Protein AF-A0A8T4BXZ7-F1 (afdb_monomer)

Foldseek 3Di:
DVVVLVVVLVVLVVVLVVVLLVLLLVQLLVLCVPPPVQFQPDWDQDPVHNSDIDRGGDDPDCVVVVVPDPVVVVVSSVVSNVRSNVRSVVSVVVSVVVSVVVSVVVVVD

Nearest PDB structures (foldseek):
  7rcp-assembly1_A  TM=2.208E-01  e=2.506E+00  Pyrococcus horikoshii OT3

Sequence (109 aa):
MKLNIIIIIILLCILMIPGLLFTEILAHELYHAIYYKEYAKEICVDINHPLRSHTVLRFENGSLLLDYDGEAEKLEIEQAERIGKLASIVYLIVFSVVLFWFIYLMKKK

Secondary structure (DSSP, 8-state):
-HHHHHHHHHHHHHHHHHHHHHHHHHHHHHHHHHH-TTTEEEEEE-TTSTT-EEEEE--SSTTTTSS--HHHHHHHHHHHHHHHHHHHHHHHHHHHHHHHHHHHHHHH-

pLDDT: mean 71.85, std 15.5, range [42.66, 93.31]

Solvent-accessible surface area (backbone atoms only — not comparable to full-atom values): 6096 Å² total; per-residue (Å²): 112,72,66,61,54,52,52,52,53,52,52,53,58,60,59,44,53,62,52,37,56,48,36,20,53,52,40,23,52,48,44,43,54,70,78,39,58,85,28,47,79,43,83,41,65,36,83,92,42,74,90,43,67,48,66,46,68,58,65,95,49,78,72,57,64,78,71,62,49,69,66,59,53,52,53,49,54,54,50,24,49,52,45,4,53,50,43,24,50,52,49,51,52,55,49,52,53,52,51,52,53,51,54,53,56,60,72,76,106

Mean predicted aligned error: 9.86 Å

Radius of gyration: 19.6 Å; Cα contacts (8 Å, |Δi|>4): 81; chains: 1; bounding box: 46×20×57 Å

Structure (mmCIF, N/CA/C/O backbone):
data_AF-A0A8T4BXZ7-F1
#
_entry.id   AF-A0A8T4BXZ7-F1
#
loop_
_atom_site.group_PDB
_atom_site.id
_atom_site.type_symbol
_atom_site.label_atom_id
_atom_site.label_alt_id
_atom_site.label_comp_id
_atom_site.label_asym_id
_atom_site.label_entity_id
_atom_site.label_seq_id
_atom_site.pdbx_PDB_ins_code
_atom_site.Cartn_x
_atom_site.Cartn_y
_atom_site.Cartn_z
_atom_site.occupancy
_atom_site.B_iso_or_equiv
_atom_site.auth_seq_id
_atom_site.auth_comp_id
_atom_site.auth_asym_id
_atom_site.auth_atom_id
_atom_site.pdbx_PDB_model_num
ATOM 1 N N . MET A 1 1 ? -17.324 -6.350 30.309 1.00 64.12 1 MET A N 1
ATOM 2 C CA . MET A 1 1 ? -17.697 -5.982 28.921 1.00 64.12 1 MET A CA 1
ATOM 3 C C . MET A 1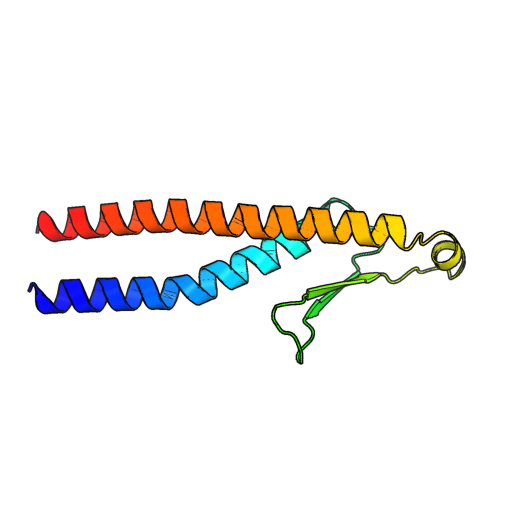 1 ? -16.852 -4.839 28.350 1.00 64.12 1 MET A C 1
ATOM 5 O O . MET A 1 1 ? -16.254 -5.033 27.303 1.00 64.12 1 MET A O 1
ATOM 9 N N . LYS A 1 2 ? -16.719 -3.691 29.039 1.00 74.25 2 LYS A N 1
ATOM 10 C CA . LYS A 1 2 ? -15.935 -2.533 28.546 1.00 74.25 2 LYS A CA 1
ATOM 11 C C . LYS A 1 2 ? -14.454 -2.838 28.248 1.00 74.25 2 LYS A C 1
ATOM 13 O O . LYS A 1 2 ? -13.953 -2.391 27.226 1.00 74.25 2 LYS A O 1
ATOM 18 N N . LEU A 1 3 ? -13.785 -3.637 29.086 1.00 79.12 3 LEU A N 1
ATOM 19 C CA . L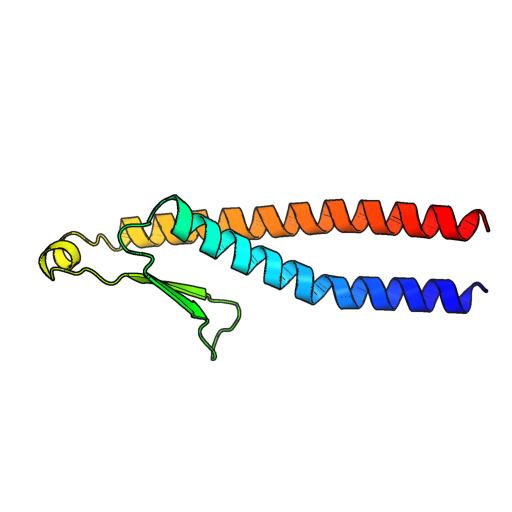EU A 1 3 ? -12.373 -4.003 28.890 1.00 79.12 3 LEU A CA 1
ATOM 20 C C . LEU A 1 3 ? -12.145 -4.830 27.610 1.00 79.12 3 LEU A C 1
ATOM 22 O O . LEU A 1 3 ? -11.241 -4.524 26.842 1.00 79.12 3 LEU A O 1
ATOM 26 N N . ASN A 1 4 ? -13.010 -5.810 27.330 1.00 79.25 4 ASN A N 1
ATOM 27 C CA . ASN A 1 4 ? -12.907 -6.650 26.127 1.00 79.25 4 ASN A CA 1
ATOM 28 C C . ASN A 1 4 ? -13.074 -5.828 24.841 1.00 79.25 4 ASN A C 1
ATOM 30 O O . ASN A 1 4 ? -12.364 -6.056 23.870 1.00 79.25 4 ASN A O 1
ATOM 34 N N . ILE A 1 5 ? -13.974 -4.838 24.852 1.00 81.50 5 ILE A N 1
ATOM 35 C CA . ILE A 1 5 ? -14.182 -3.917 23.723 1.00 81.50 5 ILE A CA 1
ATOM 36 C C . ILE A 1 5 ? -12.915 -3.099 23.448 1.00 81.50 5 ILE A C 1
ATOM 38 O O . ILE A 1 5 ? -12.507 -2.976 22.297 1.00 81.50 5 ILE A O 1
ATOM 42 N N . ILE A 1 6 ? -12.274 -2.579 24.497 1.00 84.19 6 ILE A N 1
ATOM 43 C CA . ILE A 1 6 ? -11.030 -1.805 24.376 1.00 84.19 6 ILE A CA 1
ATOM 44 C C . ILE A 1 6 ? -9.907 -2.678 23.800 1.00 84.19 6 ILE A C 1
ATOM 46 O O . ILE A 1 6 ? -9.225 -2.253 22.872 1.00 84.19 6 ILE A O 1
ATOM 50 N N . ILE A 1 7 ? -9.756 -3.911 24.295 1.00 86.06 7 ILE A N 1
ATOM 51 C CA . ILE A 1 7 ? -8.737 -4.857 23.812 1.00 86.06 7 ILE A CA 1
ATOM 52 C C . ILE A 1 7 ? -8.941 -5.182 22.324 1.00 86.06 7 ILE A C 1
ATOM 54 O O . ILE A 1 7 ? -7.976 -5.167 21.565 1.00 86.06 7 ILE A O 1
ATOM 58 N N . ILE A 1 8 ? -10.185 -5.415 21.889 1.00 84.19 8 ILE A N 1
ATOM 59 C CA . ILE A 1 8 ? -10.500 -5.689 20.477 1.00 84.19 8 ILE A CA 1
ATOM 60 C C . ILE A 1 8 ? -10.153 -4.487 19.588 1.00 84.19 8 ILE A C 1
ATOM 62 O O . ILE A 1 8 ? -9.557 -4.671 18.531 1.00 84.19 8 ILE A O 1
ATOM 66 N N . ILE A 1 9 ? -10.476 -3.262 20.015 1.00 83.81 9 ILE A N 1
ATOM 67 C CA . ILE A 1 9 ? -10.145 -2.046 19.254 1.00 83.81 9 ILE A CA 1
ATOM 68 C C . ILE A 1 9 ? -8.627 -1.896 19.107 1.00 83.81 9 ILE A C 1
ATOM 70 O O . ILE A 1 9 ? -8.147 -1.633 18.009 1.00 83.81 9 ILE A O 1
ATOM 74 N N . ILE A 1 10 ? -7.865 -2.109 20.184 1.00 87.56 10 ILE A N 1
ATOM 75 C CA . ILE A 1 10 ? -6.397 -2.032 20.147 1.00 87.56 10 ILE A CA 1
ATOM 76 C C . ILE A 1 10 ? -5.822 -3.077 19.184 1.00 87.56 10 ILE A C 1
ATOM 78 O O . ILE A 1 10 ? -4.977 -2.740 18.358 1.00 87.56 10 ILE A O 1
ATOM 82 N N . LEU A 1 11 ? -6.306 -4.322 19.244 1.00 86.69 11 LEU A N 1
ATOM 83 C CA . LEU A 1 11 ? -5.902 -5.390 18.324 1.00 86.69 11 LEU A CA 1
ATOM 84 C C . LEU A 1 11 ? -6.176 -5.020 16.863 1.00 86.69 11 LEU A C 1
ATOM 86 O O . LEU A 1 11 ? -5.294 -5.172 16.023 1.00 86.69 11 LEU A O 1
ATOM 90 N N . LEU A 1 12 ? -7.360 -4.482 16.563 1.00 84.25 12 LEU A N 1
ATOM 91 C CA . LEU A 1 12 ? -7.707 -4.024 15.217 1.00 84.25 12 LEU A CA 1
ATOM 92 C C . LEU A 1 12 ? -6.785 -2.888 14.746 1.00 84.25 12 LEU A C 1
ATOM 94 O O . LEU A 1 12 ? -6.308 -2.928 13.615 1.00 84.25 12 LEU A O 1
ATOM 98 N N . CYS A 1 13 ? -6.468 -1.920 15.609 1.00 82.94 13 CYS A N 1
ATOM 99 C CA . CYS A 1 13 ? -5.529 -0.844 15.281 1.00 82.94 13 CYS A CA 1
ATOM 100 C C . CYS A 1 13 ? -4.106 -1.359 15.011 1.00 82.94 13 CYS A C 1
ATOM 102 O O . CYS A 1 13 ? -3.446 -0.866 14.101 1.00 82.94 13 CYS A O 1
ATOM 104 N N . ILE A 1 14 ? -3.628 -2.357 15.762 1.00 84.50 14 ILE A N 1
ATOM 105 C CA . ILE A 1 14 ? -2.314 -2.977 15.519 1.00 84.50 14 ILE A CA 1
ATOM 106 C C . ILE A 1 14 ? -2.311 -3.707 14.170 1.00 84.50 14 ILE A C 1
ATOM 108 O O . ILE A 1 14 ? -1.374 -3.556 13.388 1.00 84.50 14 ILE A O 1
ATOM 112 N N . LEU A 1 15 ? -3.380 -4.449 13.866 1.00 82.12 15 LEU A N 1
ATOM 113 C CA . LEU A 1 15 ? -3.539 -5.174 12.601 1.00 82.12 15 LEU A CA 1
ATOM 114 C C . LEU A 1 15 ? -3.704 -4.246 11.384 1.00 82.12 15 LEU A C 1
ATOM 116 O O . LEU A 1 15 ? -3.486 -4.675 10.254 1.00 82.12 15 LEU A O 1
ATOM 120 N N . MET A 1 16 ? -4.038 -2.971 11.594 1.00 83.88 16 MET A N 1
ATOM 121 C CA . MET A 1 16 ? -4.150 -1.977 10.525 1.00 83.88 16 MET A CA 1
ATOM 122 C C . MET A 1 16 ? -2.796 -1.640 9.886 1.00 83.88 16 MET A C 1
ATOM 124 O O . MET A 1 16 ? -2.739 -1.431 8.677 1.00 83.88 16 MET A O 1
ATOM 128 N N . ILE A 1 17 ? -1.718 -1.603 10.677 1.00 79.75 17 ILE A N 1
ATOM 129 C CA . ILE A 1 17 ? -0.370 -1.212 10.228 1.00 79.75 17 ILE A CA 1
ATOM 130 C C . ILE A 1 17 ? 0.136 -2.091 9.070 1.00 79.75 17 ILE A C 1
ATOM 132 O O . ILE A 1 17 ? 0.482 -1.531 8.028 1.00 79.75 17 ILE A O 1
ATOM 136 N N . PRO A 1 18 ? 0.152 -3.438 9.175 1.00 81.44 18 PRO A N 1
ATOM 137 C CA . PRO A 1 18 ? 0.591 -4.277 8.063 1.00 81.44 18 PRO A CA 1
ATOM 138 C C . PRO A 1 18 ? -0.321 -4.150 6.837 1.00 81.44 18 PRO A C 1
ATOM 140 O O . PRO A 1 18 ? 0.178 -4.192 5.719 1.00 81.44 18 PRO A O 1
ATOM 143 N N . GLY A 1 19 ? -1.630 -3.937 7.021 1.00 79.50 19 GLY A N 1
ATOM 144 C CA . GLY A 1 19 ? -2.553 -3.710 5.904 1.00 79.50 19 GLY A CA 1
ATOM 145 C C . GLY A 1 19 ? -2.274 -2.408 5.148 1.00 79.50 19 GLY A C 1
ATOM 146 O O . GLY A 1 19 ? -2.366 -2.382 3.923 1.00 79.50 19 GLY A O 1
ATOM 147 N N . LEU A 1 20 ? -1.868 -1.353 5.859 1.00 82.00 20 LEU A N 1
ATOM 148 C CA . LEU A 1 20 ? -1.502 -0.070 5.260 1.00 82.00 20 LEU A CA 1
ATOM 149 C C . LEU A 1 20 ? -0.238 -0.207 4.400 1.00 82.00 20 LEU A C 1
ATOM 151 O O . LEU A 1 20 ? -0.255 0.162 3.231 1.00 82.00 20 LEU A O 1
ATOM 155 N N . LEU A 1 21 ? 0.814 -0.827 4.944 1.00 80.25 21 LEU A N 1
ATOM 156 C CA . LEU A 1 21 ? 2.060 -1.077 4.209 1.00 80.25 21 LEU A CA 1
ATOM 157 C C . LEU A 1 21 ? 1.846 -2.003 3.005 1.00 80.25 21 LEU A C 1
ATOM 159 O O . LEU A 1 21 ? 2.358 -1.750 1.919 1.00 80.25 21 LEU A O 1
ATOM 163 N N . PHE A 1 22 ? 1.060 -3.065 3.185 1.00 82.94 22 PHE A N 1
ATOM 164 C CA . PHE A 1 22 ? 0.758 -4.003 2.111 1.00 82.94 22 PHE A CA 1
ATOM 165 C C . PHE A 1 22 ? -0.027 -3.341 0.976 1.00 82.94 22 PHE A C 1
ATOM 167 O O . PHE A 1 22 ? 0.266 -3.588 -0.189 1.00 82.94 22 PHE A O 1
ATOM 174 N N . THR A 1 23 ? -1.000 -2.483 1.299 1.00 83.81 23 THR A N 1
ATOM 175 C CA . THR A 1 23 ? -1.800 -1.783 0.284 1.00 83.81 23 THR A CA 1
ATOM 176 C C . THR A 1 23 ? -0.953 -0.788 -0.509 1.00 83.81 23 THR A C 1
ATOM 178 O O . THR A 1 23 ? -1.134 -0.686 -1.720 1.00 83.81 23 THR A O 1
ATOM 181 N N . GLU A 1 24 ? -0.006 -0.107 0.145 1.00 82.19 24 GLU A N 1
ATOM 182 C CA . GLU A 1 24 ? 0.945 0.791 -0.521 1.00 82.19 24 GLU A CA 1
ATOM 183 C C . GLU A 1 24 ? 1.759 0.053 -1.583 1.00 82.19 24 GLU A C 1
ATOM 185 O O . GLU A 1 24 ? 1.731 0.426 -2.755 1.00 82.19 24 GLU A O 1
ATOM 190 N N . ILE A 1 25 ? 2.431 -1.025 -1.166 1.00 80.44 25 ILE A N 1
ATOM 191 C CA . ILE A 1 25 ? 3.297 -1.838 -2.025 1.00 80.44 25 ILE A CA 1
ATOM 192 C C . ILE A 1 25 ? 2.472 -2.477 -3.142 1.00 80.44 25 ILE A C 1
ATOM 194 O O . ILE A 1 25 ? 2.838 -2.399 -4.310 1.00 80.44 25 ILE A O 1
ATOM 198 N N . LEU A 1 26 ? 1.321 -3.068 -2.812 1.00 81.12 26 LEU A N 1
ATOM 199 C CA . LEU A 1 26 ? 0.474 -3.728 -3.802 1.00 81.12 26 LEU A CA 1
ATOM 200 C C . LEU A 1 26 ? -0.007 -2.752 -4.881 1.00 81.12 26 LEU A C 1
ATOM 202 O O . LEU A 1 26 ? 0.008 -3.096 -6.058 1.00 81.12 26 LEU A O 1
ATOM 206 N N . ALA A 1 27 ? -0.446 -1.552 -4.499 1.00 81.69 27 ALA A N 1
ATOM 207 C CA . ALA A 1 27 ? -0.929 -0.561 -5.455 1.00 81.69 27 ALA A CA 1
ATOM 208 C C . ALA A 1 27 ? 0.207 0.050 -6.288 1.00 81.69 27 ALA A C 1
ATOM 210 O O . ALA A 1 27 ? 0.008 0.296 -7.478 1.00 81.69 27 ALA A O 1
ATOM 211 N N . HIS A 1 28 ? 1.385 0.245 -5.688 1.00 82.56 28 HIS A N 1
ATOM 212 C CA . HIS A 1 28 ? 2.595 0.658 -6.398 1.00 82.56 28 HIS A CA 1
ATOM 213 C C . HIS A 1 28 ? 2.956 -0.350 -7.498 1.00 82.56 28 HIS A C 1
ATOM 215 O O . HIS A 1 28 ? 3.088 0.015 -8.660 1.00 82.56 28 HIS A O 1
ATOM 221 N N . GLU A 1 29 ? 3.026 -1.638 -7.164 1.00 72.56 29 GLU A N 1
ATOM 222 C CA . GLU A 1 29 ? 3.381 -2.676 -8.138 1.00 72.56 29 GLU A CA 1
ATOM 223 C C . GLU A 1 29 ? 2.267 -2.940 -9.161 1.00 72.56 29 GLU A C 1
ATOM 225 O O . GLU A 1 29 ? 2.534 -3.227 -10.328 1.00 72.56 29 GLU A O 1
ATOM 230 N N . LEU A 1 30 ? 0.997 -2.808 -8.762 1.00 80.31 30 LEU A N 1
ATOM 231 C CA . LEU A 1 30 ? -0.126 -2.925 -9.691 1.00 80.31 30 LEU A CA 1
ATOM 232 C C . LEU A 1 30 ? -0.099 -1.819 -10.753 1.00 80.31 30 LEU A C 1
ATOM 234 O O . LEU A 1 30 ? -0.469 -2.070 -11.899 1.00 80.31 30 LEU A O 1
ATOM 238 N N . TYR A 1 31 ? 0.338 -0.610 -10.391 1.00 80.75 31 TYR A N 1
ATOM 239 C CA . TYR A 1 31 ? 0.522 0.471 -11.352 1.00 80.75 31 TYR A CA 1
ATOM 240 C C . TYR A 1 31 ? 1.521 0.075 -12.446 1.00 80.75 31 TYR A C 1
ATOM 242 O O . TYR A 1 31 ? 1.175 0.117 -13.630 1.00 80.75 31 TYR A O 1
ATOM 250 N N . HIS A 1 32 ? 2.698 -0.416 -12.052 1.00 73.31 32 HIS A N 1
ATOM 251 C CA . HIS A 1 32 ? 3.723 -0.902 -12.981 1.00 73.31 32 HIS A CA 1
ATOM 252 C C . HIS A 1 32 ? 3.195 -2.023 -13.878 1.00 73.31 32 HIS A C 1
ATOM 254 O O . HIS A 1 32 ? 3.334 -1.976 -15.100 1.00 73.31 32 HIS A O 1
ATOM 260 N N . ALA A 1 33 ? 2.475 -2.989 -13.303 1.00 71.62 33 ALA A N 1
ATOM 261 C CA . ALA A 1 33 ? 1.893 -4.097 -14.059 1.00 71.62 33 ALA A CA 1
ATOM 262 C C . ALA A 1 33 ? 0.828 -3.665 -15.091 1.00 71.62 33 ALA A C 1
ATOM 264 O O . ALA A 1 33 ? 0.633 -4.345 -16.102 1.00 71.62 33 ALA A O 1
ATOM 265 N N . ILE A 1 34 ? 0.100 -2.568 -14.856 1.00 75.50 34 ILE A N 1
ATOM 266 C CA . ILE A 1 34 ? -0.943 -2.085 -15.776 1.00 75.50 34 ILE A CA 1
ATOM 267 C C . ILE A 1 34 ? -0.336 -1.270 -16.917 1.00 75.50 34 ILE A C 1
ATOM 269 O O . ILE A 1 34 ? -0.700 -1.498 -18.075 1.00 75.50 34 ILE A O 1
ATOM 273 N N . TYR A 1 35 ? 0.553 -0.333 -16.590 1.00 70.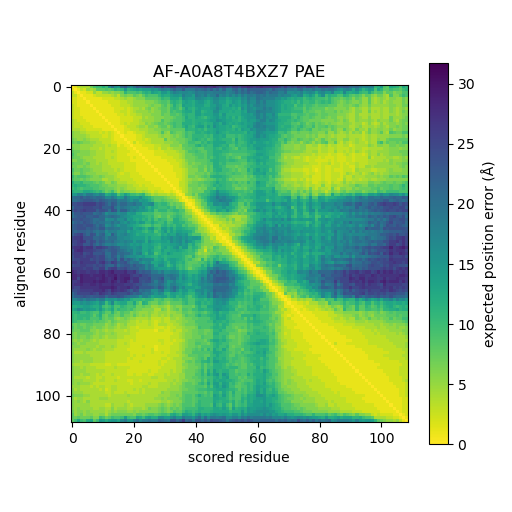75 35 TYR A N 1
ATOM 274 C CA . TYR A 1 35 ? 1.030 0.683 -17.529 1.00 70.75 35 TYR A CA 1
ATOM 275 C C . TYR A 1 35 ? 2.353 0.313 -18.213 1.00 70.75 35 TYR A C 1
ATOM 277 O O . TYR A 1 35 ? 2.599 0.787 -19.318 1.00 70.75 35 TYR A O 1
ATOM 285 N N . TYR A 1 36 ? 3.142 -0.599 -17.633 1.00 66.25 36 TYR A N 1
ATOM 286 C CA . TYR A 1 36 ? 4.503 -0.922 -18.084 1.00 66.25 36 TYR A CA 1
ATOM 287 C C . TYR A 1 36 ? 4.726 -2.435 -18.264 1.00 66.25 36 TYR A C 1
ATOM 289 O O . TYR A 1 36 ? 5.766 -3.002 -17.922 1.00 66.25 36 TYR A O 1
ATOM 297 N N . LYS A 1 37 ? 3.731 -3.106 -18.866 1.00 58.59 37 LYS A N 1
ATOM 298 C CA . LYS A 1 37 ? 3.709 -4.561 -19.133 1.00 58.59 37 LYS A CA 1
ATOM 299 C C . LYS A 1 37 ? 4.924 -5.099 -19.886 1.00 58.59 37 LYS A C 1
ATOM 301 O O . LYS A 1 37 ? 5.256 -6.269 -19.726 1.00 58.59 37 LYS A O 1
ATOM 306 N N . GLU A 1 38 ? 5.537 -4.282 -20.740 1.00 51.84 38 GLU A N 1
ATOM 307 C CA . GLU A 1 38 ? 6.656 -4.708 -21.592 1.00 51.84 38 GLU A CA 1
ATOM 308 C C . GLU A 1 38 ? 7.945 -4.954 -20.799 1.00 51.84 38 GLU A C 1
ATOM 310 O O . GLU A 1 38 ? 8.810 -5.705 -21.248 1.00 51.84 38 GLU A O 1
ATOM 315 N N . TYR A 1 39 ? 8.041 -4.393 -19.593 1.00 50.53 39 TYR A N 1
ATOM 316 C CA . TYR A 1 39 ? 9.239 -4.461 -18.765 1.00 50.53 39 TYR A CA 1
ATOM 317 C C . TYR A 1 39 ? 8.976 -5.088 -17.395 1.00 50.53 39 TYR A C 1
ATOM 319 O O . TYR A 1 39 ? 9.867 -5.731 -16.843 1.00 50.53 39 TYR A O 1
ATOM 327 N N . ALA A 1 40 ? 7.748 -4.992 -16.880 1.00 52.75 40 ALA A N 1
ATOM 328 C CA . ALA A 1 40 ? 7.342 -5.548 -15.597 1.00 52.75 40 ALA A CA 1
ATOM 329 C C . ALA A 1 40 ? 7.237 -7.088 -15.603 1.00 52.75 40 ALA A C 1
ATOM 331 O O . ALA A 1 40 ? 6.141 -7.648 -15.595 1.00 52.75 40 ALA A O 1
ATOM 332 N N . LYS A 1 41 ? 8.375 -7.797 -15.633 1.00 51.94 41 LYS A N 1
ATOM 333 C CA . LYS A 1 41 ? 8.409 -9.272 -15.557 1.00 51.94 41 LYS A CA 1
ATOM 334 C C . LYS A 1 41 ? 8.387 -9.797 -14.122 1.00 51.94 41 LYS A C 1
ATOM 336 O O . LYS A 1 41 ? 7.768 -10.828 -13.872 1.00 51.94 41 LYS A O 1
ATOM 341 N N . GLU A 1 42 ? 9.060 -9.116 -13.196 1.00 56.94 42 GLU A N 1
ATOM 342 C CA . GLU A 1 42 ? 9.219 -9.565 -11.809 1.00 56.94 42 GLU A CA 1
ATOM 343 C C . GLU A 1 42 ? 9.121 -8.377 -10.839 1.00 56.94 42 GLU A C 1
ATOM 345 O O . GLU A 1 42 ? 9.715 -7.321 -11.065 1.00 56.94 42 GLU A O 1
ATOM 350 N N . ILE A 1 43 ? 8.368 -8.566 -9.751 1.00 55.41 43 ILE A N 1
ATOM 351 C CA . ILE A 1 43 ? 8.318 -7.650 -8.606 1.00 55.41 43 ILE A CA 1
ATOM 352 C C . ILE A 1 43 ? 9.456 -8.044 -7.665 1.00 55.41 43 ILE A C 1
ATOM 354 O O . ILE A 1 43 ? 9.454 -9.157 -7.130 1.00 55.41 43 ILE A O 1
ATOM 358 N N . CYS A 1 44 ? 10.405 -7.144 -7.427 1.00 53.09 44 CYS A N 1
ATOM 359 C CA . CYS A 1 44 ? 11.495 -7.366 -6.486 1.00 53.09 44 CYS A CA 1
ATOM 360 C C . CYS A 1 44 ? 11.310 -6.493 -5.247 1.00 53.09 44 CYS A C 1
ATOM 362 O O . CYS A 1 44 ? 11.299 -5.268 -5.312 1.00 53.09 44 CYS A O 1
ATOM 364 N N . VAL A 1 45 ? 11.196 -7.133 -4.086 1.00 49.44 45 VAL A N 1
ATOM 365 C CA . VAL A 1 45 ? 11.230 -6.446 -2.791 1.00 49.44 45 VAL A CA 1
ATOM 366 C C . VAL A 1 45 ? 12.677 -6.448 -2.309 1.00 49.44 45 VAL A C 1
ATOM 368 O O . VAL A 1 45 ? 13.253 -7.522 -2.119 1.00 49.44 45 VAL A O 1
ATOM 371 N N . ASP A 1 46 ? 13.281 -5.271 -2.120 1.00 51.59 46 ASP A N 1
ATOM 372 C CA . ASP A 1 46 ? 14.612 -5.192 -1.514 1.00 51.59 46 ASP A CA 1
ATOM 373 C C . ASP A 1 46 ? 14.517 -5.632 -0.046 1.00 51.59 46 ASP A C 1
ATOM 375 O O . ASP A 1 46 ? 13.886 -4.980 0.781 1.00 51.59 46 ASP A O 1
ATOM 379 N N . ILE A 1 47 ? 15.159 -6.747 0.298 1.00 44.16 47 ILE A N 1
ATOM 380 C CA . ILE A 1 47 ? 15.142 -7.303 1.658 1.00 44.16 47 ILE A CA 1
ATOM 381 C C . ILE A 1 47 ? 15.817 -6.348 2.659 1.00 44.16 47 ILE A C 1
ATOM 383 O O . ILE A 1 47 ? 15.442 -6.320 3.831 1.00 44.16 47 ILE A O 1
ATOM 387 N N . ASN A 1 48 ? 16.776 -5.532 2.209 1.00 42.66 48 ASN A N 1
ATOM 388 C CA . ASN A 1 48 ? 17.442 -4.534 3.049 1.00 42.66 48 ASN A CA 1
ATOM 389 C C . ASN A 1 48 ? 16.593 -3.268 3.228 1.00 42.66 48 ASN A C 1
ATOM 391 O O . ASN A 1 48 ? 16.774 -2.534 4.199 1.00 42.66 48 ASN A O 1
ATOM 395 N N . HIS A 1 49 ? 15.656 -3.024 2.309 1.00 49.47 49 HIS A N 1
ATOM 396 C CA . HIS A 1 49 ? 14.734 -1.894 2.327 1.00 49.47 49 HIS A CA 1
ATOM 397 C C . HIS A 1 49 ? 13.328 -2.399 1.980 1.00 49.47 49 HIS A C 1
ATOM 399 O O . HIS A 1 49 ? 12.844 -2.128 0.889 1.00 49.47 49 HIS A O 1
ATOM 405 N N . PRO A 1 50 ? 12.632 -3.107 2.889 1.00 46.91 50 PRO A N 1
ATOM 406 C CA . PRO A 1 50 ? 11.370 -3.799 2.582 1.00 46.91 50 PRO A CA 1
ATOM 407 C C . PRO A 1 50 ? 10.207 -2.867 2.203 1.00 46.91 50 PRO A C 1
ATOM 409 O O . PRO A 1 50 ? 9.159 -3.329 1.765 1.00 46.91 50 PRO A O 1
ATOM 412 N N . LEU A 1 51 ? 10.393 -1.554 2.369 1.00 46.19 51 LEU A N 1
ATOM 413 C CA . LEU A 1 51 ? 9.488 -0.501 1.900 1.00 46.19 51 LEU A CA 1
ATOM 414 C C . LEU A 1 51 ? 9.819 -0.009 0.480 1.00 46.19 51 LEU A C 1
ATOM 416 O O . LEU A 1 51 ? 9.147 0.876 -0.034 1.00 46.19 51 LEU A O 1
ATOM 420 N N . ARG A 1 52 ? 10.876 -0.540 -0.133 1.00 47.47 52 ARG A N 1
ATOM 421 C CA . ARG A 1 52 ? 11.282 -0.296 -1.512 1.00 47.47 52 ARG A CA 1
ATOM 422 C C . ARG A 1 52 ? 11.074 -1.587 -2.287 1.00 47.47 52 ARG A C 1
ATOM 424 O O . ARG A 1 52 ? 11.921 -2.482 -2.294 1.00 47.47 52 ARG A O 1
ATOM 431 N N . SER A 1 53 ? 9.918 -1.685 -2.917 1.00 52.72 53 SER A N 1
ATOM 432 C CA . SER A 1 53 ? 9.732 -2.600 -4.027 1.00 52.72 53 SER A CA 1
ATOM 433 C C . SER A 1 53 ? 10.140 -1.878 -5.311 1.00 52.72 53 SER A C 1
ATOM 435 O O . SER A 1 53 ? 10.005 -0.660 -5.425 1.00 52.72 53 SER A O 1
ATOM 437 N N . HIS A 1 54 ? 10.759 -2.608 -6.226 1.00 54.59 54 HIS A N 1
ATOM 438 C CA . HIS A 1 54 ? 11.028 -2.133 -7.570 1.00 54.59 54 HIS A CA 1
ATOM 439 C C . HIS A 1 54 ? 10.663 -3.240 -8.540 1.00 54.59 54 HIS A C 1
ATOM 441 O O . HIS A 1 54 ? 10.903 -4.428 -8.299 1.00 54.59 54 HIS A O 1
ATOM 447 N N . THR A 1 55 ? 10.094 -2.845 -9.662 1.00 54.53 55 THR A N 1
ATOM 448 C CA . THR A 1 55 ? 9.839 -3.762 -10.753 1.00 54.53 55 THR A CA 1
ATOM 449 C C . THR A 1 55 ? 11.126 -3.913 -11.566 1.00 54.53 55 THR A C 1
ATOM 451 O O . THR A 1 55 ? 11.725 -2.924 -11.984 1.00 54.53 55 THR A O 1
ATOM 454 N N . VAL A 1 56 ? 11.597 -5.145 -11.773 1.00 52.38 56 VAL A N 1
ATOM 455 C CA . VAL A 1 56 ? 12.801 -5.382 -12.582 1.00 52.38 56 VAL A CA 1
ATOM 456 C C . VAL A 1 56 ? 12.425 -5.377 -14.053 1.00 52.38 56 VAL A C 1
ATOM 458 O O . VAL A 1 56 ? 11.719 -6.269 -14.530 1.00 52.38 56 VAL A O 1
ATOM 461 N N . LEU A 1 57 ? 12.962 -4.399 -14.777 1.00 53.16 57 LEU A N 1
ATOM 462 C CA . LEU A 1 57 ? 12.789 -4.280 -16.214 1.00 53.16 57 LEU A CA 1
ATOM 463 C C . LEU A 1 57 ? 13.742 -5.220 -16.957 1.00 53.16 57 LEU A C 1
ATOM 465 O O . LEU A 1 57 ? 14.952 -5.001 -17.012 1.00 53.16 57 LEU A O 1
ATOM 469 N N . ARG A 1 58 ? 13.205 -6.304 -17.532 1.00 49.94 58 ARG A N 1
ATOM 470 C CA . ARG A 1 58 ? 13.969 -7.203 -18.414 1.00 49.94 58 ARG A CA 1
ATOM 471 C C . ARG A 1 58 ? 13.641 -6.930 -19.873 1.00 49.94 58 ARG A C 1
ATOM 473 O O . ARG A 1 58 ? 12.674 -7.459 -20.412 1.00 49.94 58 ARG A O 1
ATOM 480 N N . PHE A 1 59 ? 14.516 -6.179 -20.522 1.00 53.16 59 PHE A N 1
ATOM 481 C CA . PHE A 1 59 ? 14.493 -5.969 -21.964 1.00 53.16 59 PHE A CA 1
ATOM 482 C C . PHE A 1 59 ? 14.961 -7.246 -22.684 1.00 53.16 59 PHE A C 1
ATOM 484 O O . PHE A 1 59 ? 16.099 -7.676 -22.504 1.00 53.16 59 PHE A O 1
ATOM 491 N N . GLU A 1 60 ? 14.101 -7.878 -23.492 1.00 51.31 60 GLU A N 1
ATOM 492 C CA . GLU A 1 60 ? 14.464 -9.096 -24.250 1.00 51.31 60 GLU A CA 1
ATOM 493 C C . GLU A 1 60 ? 15.536 -8.842 -25.321 1.00 51.31 60 GLU A C 1
ATOM 495 O O . GLU A 1 60 ? 16.259 -9.759 -25.701 1.00 51.31 60 GLU A O 1
ATOM 500 N N . ASN A 1 61 ? 15.690 -7.588 -25.748 1.00 53.09 61 ASN A N 1
ATOM 501 C CA . ASN A 1 61 ? 16.735 -7.128 -26.650 1.00 53.09 61 ASN A CA 1
ATOM 502 C C . ASN A 1 61 ? 17.460 -5.940 -26.010 1.00 53.09 61 ASN A C 1
ATOM 504 O O . ASN A 1 61 ? 16.834 -4.935 -25.674 1.00 53.09 61 ASN A O 1
ATOM 508 N N . GLY A 1 62 ? 18.788 -6.020 -25.885 1.00 48.91 62 GLY A N 1
ATOM 509 C CA .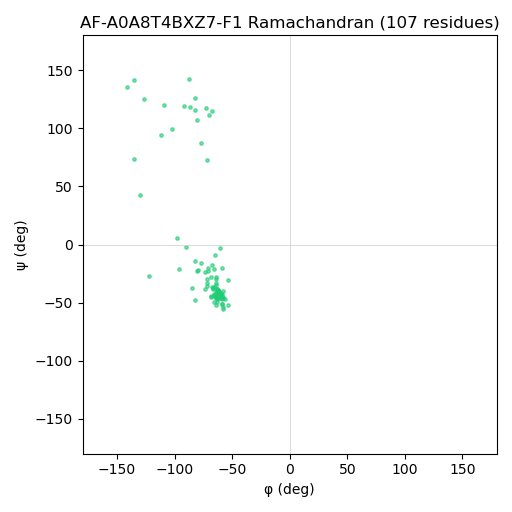 GLY A 1 62 ? 19.627 -4.967 -25.291 1.00 48.91 62 GLY A CA 1
ATOM 510 C C . GLY A 1 62 ? 19.584 -3.602 -26.000 1.00 48.91 62 GLY A C 1
ATOM 511 O O . GLY A 1 62 ? 20.196 -2.659 -25.514 1.00 48.91 62 GLY A O 1
ATOM 512 N N . SER A 1 63 ? 18.856 -3.470 -27.116 1.00 44.78 63 SER A N 1
ATOM 513 C CA . SER A 1 63 ? 18.605 -2.198 -27.803 1.00 44.78 63 SER A CA 1
ATOM 514 C C . SER A 1 63 ? 17.640 -1.279 -27.050 1.00 44.78 63 SER A C 1
ATOM 516 O O . SER A 1 63 ? 17.782 -0.070 -27.147 1.00 44.78 63 SER A O 1
ATOM 518 N N . LEU A 1 64 ? 16.695 -1.823 -26.277 1.00 47.97 64 LEU A N 1
ATOM 519 C CA . LEU A 1 64 ? 15.752 -1.012 -25.492 1.00 47.97 64 LEU A CA 1
ATOM 520 C C . LEU A 1 64 ? 16.386 -0.424 -24.218 1.00 47.97 64 LEU A C 1
ATOM 522 O O . LEU A 1 64 ? 15.866 0.531 -23.655 1.00 47.97 64 LEU A O 1
ATOM 526 N N . LEU A 1 65 ? 17.539 -0.953 -23.794 1.00 47.34 65 LEU A N 1
ATOM 527 C CA . LEU A 1 65 ? 18.309 -0.434 -22.659 1.00 47.34 65 LEU A CA 1
ATOM 528 C C . LEU A 1 65 ? 18.973 0.921 -22.969 1.00 47.34 65 LEU A C 1
ATOM 530 O O . LEU A 1 65 ? 19.306 1.660 -22.050 1.00 47.34 65 LEU A O 1
ATOM 534 N N . LEU A 1 66 ? 19.188 1.230 -24.255 1.00 44.50 66 LEU A N 1
ATOM 535 C CA . LEU A 1 66 ? 19.786 2.491 -24.717 1.00 44.50 66 LEU A CA 1
ATOM 536 C C . LEU A 1 66 ? 18.778 3.651 -24.761 1.00 44.50 66 LEU A C 1
ATOM 538 O O . LEU A 1 66 ? 19.203 4.798 -24.666 1.00 44.50 66 LEU A O 1
ATOM 542 N N . ASP A 1 67 ? 17.479 3.349 -24.844 1.00 48.72 67 ASP A N 1
ATOM 543 C CA . ASP A 1 67 ? 16.380 4.328 -24.800 1.00 48.72 67 ASP A CA 1
ATOM 544 C C . ASP A 1 67 ? 15.751 4.447 -23.398 1.00 48.72 67 ASP A C 1
ATOM 546 O O . ASP A 1 67 ? 14.754 5.146 -23.209 1.00 48.72 67 ASP A O 1
ATOM 550 N N . TYR A 1 68 ? 16.320 3.763 -22.398 1.00 53.59 68 TYR A N 1
ATOM 551 C CA . TYR A 1 68 ? 15.862 3.845 -21.017 1.00 53.59 68 TYR A CA 1
ATOM 552 C C . TYR A 1 68 ? 16.346 5.152 -20.376 1.00 53.59 68 TYR A C 1
ATOM 554 O O . TYR A 1 68 ? 17.429 5.240 -19.795 1.00 53.59 68 TYR A O 1
ATOM 562 N N . ASP A 1 69 ? 15.545 6.197 -20.558 1.00 61.19 69 ASP A N 1
ATOM 563 C CA . ASP A 1 69 ? 15.770 7.522 -19.997 1.00 61.19 69 ASP A CA 1
ATOM 564 C C . ASP A 1 69 ? 15.554 7.490 -18.475 1.00 61.19 69 ASP A C 1
ATOM 566 O O . ASP A 1 69 ? 14.433 7.321 -17.988 1.00 61.19 69 ASP A O 1
ATOM 570 N N . GLY A 1 70 ? 16.631 7.660 -17.705 1.00 61.47 70 GLY A N 1
ATOM 571 C CA . GLY A 1 70 ? 16.570 7.687 -16.242 1.00 61.47 70 GLY A CA 1
ATOM 572 C C . GLY A 1 70 ? 15.655 8.788 -15.682 1.00 61.47 70 GLY A C 1
ATOM 573 O O . GLY A 1 70 ? 15.199 8.681 -14.542 1.00 61.47 70 GLY A O 1
ATOM 574 N N . GLU A 1 71 ? 15.339 9.836 -16.455 1.00 61.91 71 GLU A N 1
ATOM 575 C CA . GLU A 1 71 ? 14.313 10.808 -16.060 1.00 61.91 71 GLU A CA 1
ATOM 576 C C . GLU A 1 71 ? 12.893 10.244 -16.192 1.00 61.91 71 GLU A C 1
ATOM 578 O O . GLU A 1 71 ? 12.058 10.488 -15.315 1.00 61.91 71 GLU A O 1
ATOM 583 N N . ALA A 1 72 ? 12.624 9.450 -17.232 1.00 62.50 72 ALA A N 1
ATOM 584 C CA . ALA A 1 72 ? 11.336 8.788 -17.421 1.00 62.50 72 ALA A CA 1
ATOM 585 C C . ALA A 1 72 ? 11.077 7.745 -16.322 1.00 62.50 72 ALA A C 1
ATOM 587 O O . ALA A 1 72 ? 9.992 7.734 -15.741 1.00 62.50 72 ALA A O 1
ATOM 588 N N . GLU A 1 73 ? 12.095 6.958 -15.955 1.00 66.75 73 GLU A N 1
ATOM 589 C CA . GLU A 1 73 ? 12.031 6.012 -14.828 1.00 66.75 73 GLU A CA 1
ATOM 590 C C . GLU A 1 73 ? 11.717 6.728 -13.510 1.00 66.75 73 GLU A C 1
ATOM 592 O O . GLU A 1 73 ? 10.853 6.318 -12.734 1.00 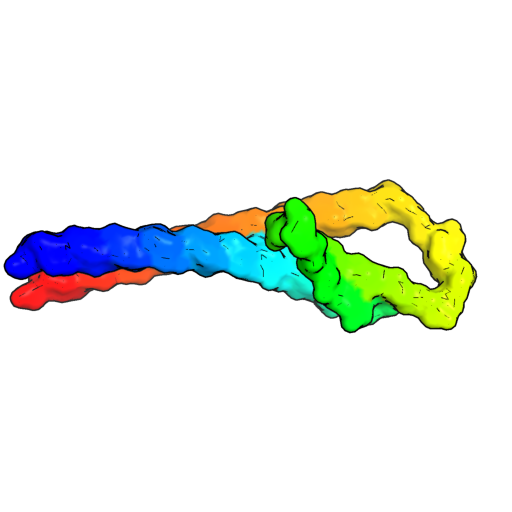66.75 73 GLU A O 1
ATOM 597 N N . LYS A 1 74 ? 12.396 7.845 -13.245 1.00 69.12 74 LYS A N 1
ATOM 598 C CA . LYS A 1 74 ? 12.190 8.594 -12.007 1.00 69.12 74 LYS A CA 1
ATOM 599 C C . LYS A 1 74 ? 10.769 9.151 -11.903 1.00 69.12 74 LYS A C 1
ATOM 601 O O . LYS A 1 74 ? 10.181 9.128 -10.820 1.00 69.12 74 LYS A O 1
ATOM 606 N N . LEU A 1 75 ? 10.221 9.641 -13.014 1.00 68.06 75 LEU A N 1
ATOM 607 C CA . LEU A 1 75 ? 8.840 10.120 -13.087 1.00 68.06 75 LEU A CA 1
ATOM 608 C C . LEU A 1 75 ? 7.832 8.980 -12.893 1.00 68.06 75 LEU A C 1
ATOM 610 O O . LEU A 1 75 ? 6.820 9.174 -12.218 1.00 68.06 75 LEU A O 1
ATOM 614 N N . GLU A 1 76 ? 8.109 7.799 -13.441 1.00 71.88 76 GLU A N 1
ATOM 615 C CA . GLU A 1 76 ? 7.288 6.600 -13.267 1.00 71.88 76 GLU A CA 1
ATOM 616 C C . GLU A 1 76 ? 7.252 6.146 -11.803 1.00 71.88 76 GLU A C 1
ATOM 618 O O . GLU A 1 76 ? 6.168 5.977 -11.235 1.00 71.88 76 GLU A O 1
ATOM 623 N N . ILE A 1 77 ? 8.417 6.031 -11.158 1.00 75.50 77 ILE A N 1
ATOM 624 C CA . ILE A 1 77 ? 8.522 5.662 -9.740 1.00 75.50 77 ILE A CA 1
ATOM 625 C C . ILE A 1 77 ? 7.765 6.673 -8.872 1.00 75.50 77 ILE A C 1
ATOM 627 O O . ILE A 1 77 ? 7.016 6.283 -7.975 1.00 75.50 77 ILE A O 1
ATOM 631 N N . GLU A 1 78 ? 7.893 7.972 -9.157 1.00 76.81 78 GLU A N 1
ATOM 632 C CA . GLU A 1 78 ? 7.172 9.005 -8.411 1.00 76.81 78 GLU A CA 1
ATOM 633 C C . GLU A 1 78 ? 5.646 8.863 -8.558 1.00 76.81 78 GLU A C 1
ATOM 635 O O . GLU A 1 78 ? 4.899 9.044 -7.590 1.00 76.81 78 GLU A O 1
ATOM 640 N N . GLN A 1 79 ? 5.159 8.513 -9.751 1.00 78.94 79 GLN A N 1
ATOM 641 C CA . GLN A 1 79 ? 3.734 8.274 -9.986 1.00 78.94 79 GLN A CA 1
ATOM 642 C C . GLN A 1 79 ? 3.237 7.018 -9.262 1.00 78.94 79 GLN A C 1
ATOM 644 O O . GLN A 1 79 ? 2.206 7.077 -8.583 1.00 78.94 79 GLN A O 1
ATOM 649 N N . ALA A 1 80 ? 3.986 5.920 -9.334 1.00 78.12 80 ALA A N 1
ATOM 650 C CA . ALA A 1 80 ? 3.673 4.676 -8.640 1.00 78.12 80 ALA A CA 1
ATOM 651 C C . ALA A 1 80 ? 3.647 4.867 -7.113 1.00 78.12 80 ALA A C 1
ATOM 653 O O . ALA A 1 80 ? 2.716 4.423 -6.440 1.00 78.12 80 ALA A O 1
ATOM 654 N N . GLU A 1 81 ? 4.608 5.607 -6.547 1.00 80.75 81 GLU A N 1
ATOM 655 C CA . GLU A 1 81 ? 4.611 5.980 -5.127 1.00 80.75 81 GLU A CA 1
ATOM 656 C C . GLU A 1 81 ? 3.385 6.808 -4.739 1.00 80.75 81 GLU A C 1
ATOM 658 O O . GLU A 1 81 ? 2.786 6.582 -3.684 1.00 80.75 81 GLU A O 1
ATOM 663 N N . ARG A 1 82 ? 2.995 7.785 -5.567 1.00 84.06 82 ARG A N 1
ATOM 664 C CA . ARG A 1 82 ? 1.797 8.598 -5.308 1.00 84.06 82 ARG A CA 1
ATOM 665 C C . ARG A 1 82 ? 0.539 7.733 -5.284 1.00 84.06 82 ARG A C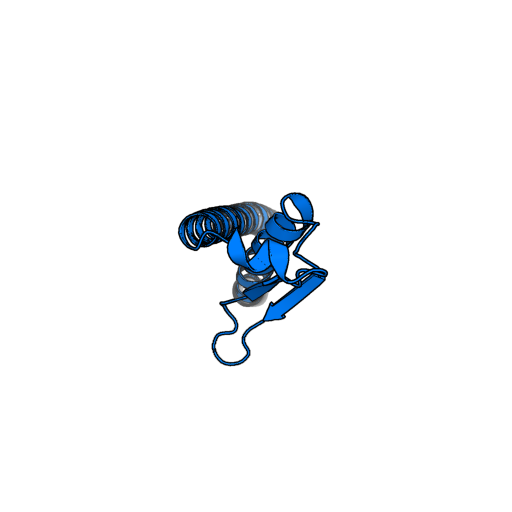 1
ATOM 667 O O . ARG A 1 82 ? -0.311 7.940 -4.418 1.00 84.06 82 ARG A O 1
ATOM 674 N N . ILE A 1 83 ? 0.430 6.759 -6.188 1.00 85.19 83 ILE A N 1
ATOM 675 C CA . ILE A 1 83 ? -0.700 5.821 -6.238 1.00 85.19 83 ILE A CA 1
ATOM 676 C C . ILE A 1 83 ? -0.697 4.890 -5.027 1.00 85.19 83 ILE A C 1
ATOM 678 O O . ILE A 1 83 ? -1.743 4.736 -4.395 1.00 85.19 83 ILE A O 1
ATOM 682 N N . GLY A 1 84 ? 0.463 4.346 -4.650 1.00 80.75 84 GLY A N 1
ATOM 683 C CA . GLY A 1 84 ? 0.630 3.560 -3.426 1.00 80.75 84 GLY A CA 1
ATOM 684 C C . GLY A 1 84 ? 0.148 4.320 -2.190 1.00 80.75 84 GLY A C 1
ATOM 685 O O . GLY A 1 84 ? -0.728 3.852 -1.460 1.00 80.75 84 GLY A O 1
ATOM 686 N N . LYS A 1 85 ? 0.636 5.552 -2.001 1.00 84.75 85 LYS A N 1
ATOM 687 C CA . LYS A 1 85 ? 0.232 6.427 -0.886 1.00 84.75 85 LYS A CA 1
ATOM 688 C C . LYS A 1 85 ? -1.268 6.723 -0.903 1.00 84.75 85 LYS A C 1
ATOM 690 O O . LYS A 1 85 ? -1.914 6.682 0.145 1.00 84.75 85 LYS A O 1
ATOM 695 N N . LEU A 1 86 ? -1.844 6.995 -2.077 1.00 89.44 86 LEU A N 1
ATOM 696 C CA . LEU A 1 86 ? -3.283 7.229 -2.216 1.00 89.44 86 LEU A CA 1
ATOM 697 C C . LEU A 1 86 ? -4.094 5.987 -1.821 1.00 89.44 86 LEU A C 1
ATOM 699 O O . LEU A 1 86 ? -5.073 6.109 -1.085 1.00 89.44 86 LEU A O 1
ATOM 703 N N . ALA A 1 87 ? -3.674 4.797 -2.254 1.00 87.19 87 ALA A N 1
ATOM 704 C CA . ALA A 1 87 ? -4.328 3.542 -1.901 1.00 87.19 87 ALA A CA 1
ATOM 705 C C . ALA A 1 87 ? -4.288 3.286 -0.384 1.00 87.19 87 ALA A C 1
ATOM 707 O O . ALA A 1 87 ? -5.308 2.920 0.201 1.00 87.19 87 ALA A O 1
ATOM 708 N N . SER A 1 88 ? -3.165 3.579 0.276 1.00 87.62 88 SER A N 1
ATOM 709 C CA . SER A 1 88 ? -3.036 3.516 1.739 1.00 87.62 88 SER A CA 1
ATOM 710 C C . SER A 1 88 ? -3.968 4.482 2.470 1.00 87.62 88 SER A C 1
ATOM 712 O O . SER A 1 88 ? -4.570 4.120 3.484 1.00 87.62 88 SER A O 1
ATOM 714 N N . ILE A 1 89 ? -4.143 5.702 1.950 1.00 88.56 89 ILE A N 1
ATOM 715 C CA . ILE A 1 89 ? -5.102 6.675 2.497 1.00 88.56 89 ILE A CA 1
ATOM 716 C C . ILE A 1 89 ? -6.536 6.151 2.350 1.00 88.56 89 ILE A C 1
ATOM 718 O O . ILE A 1 89 ? -7.310 6.194 3.308 1.00 88.56 89 ILE A O 1
ATOM 722 N N . VAL A 1 90 ? -6.894 5.622 1.176 1.00 91.00 90 VAL A N 1
ATOM 723 C CA . VAL A 1 90 ? -8.220 5.032 0.937 1.00 91.00 90 VAL A CA 1
ATOM 724 C C . VAL A 1 90 ? -8.464 3.854 1.882 1.00 91.00 90 VAL A C 1
ATOM 726 O O . VAL A 1 90 ? -9.524 3.786 2.506 1.00 91.00 90 VAL A O 1
ATOM 729 N N . TYR A 1 91 ? -7.474 2.975 2.058 1.00 90.38 91 TYR A N 1
ATOM 730 C CA . TYR A 1 91 ? -7.528 1.874 3.019 1.00 90.38 91 TYR A CA 1
ATOM 731 C C . TYR A 1 91 ? -7.794 2.375 4.443 1.00 90.38 91 TYR A C 1
ATOM 733 O O . TYR A 1 91 ? -8.696 1.868 5.110 1.00 90.38 91 TYR A O 1
ATOM 741 N N . LEU A 1 92 ? -7.081 3.414 4.893 1.00 91.62 92 LEU A N 1
ATOM 742 C CA . LEU A 1 92 ? -7.270 4.001 6.221 1.00 91.62 92 LEU A CA 1
ATOM 743 C C . LEU A 1 92 ? -8.694 4.542 6.419 1.00 91.62 92 LEU A C 1
ATOM 745 O O . LEU A 1 92 ? -9.290 4.336 7.479 1.00 91.62 92 LEU A O 1
ATOM 749 N N . ILE A 1 93 ? -9.258 5.206 5.406 1.00 93.12 93 ILE A N 1
ATOM 750 C CA . ILE A 1 93 ? -10.629 5.734 5.450 1.00 93.12 93 ILE A CA 1
ATOM 751 C C . ILE A 1 93 ? -11.633 4.584 5.565 1.00 93.12 93 ILE A C 1
ATOM 753 O O . ILE A 1 93 ? -12.465 4.585 6.475 1.00 93.12 93 ILE A O 1
ATOM 757 N N . VAL A 1 94 ? -11.538 3.584 4.682 1.00 91.75 94 VAL A N 1
ATOM 758 C CA . VAL A 1 94 ? -12.434 2.417 4.681 1.00 91.75 94 VAL A CA 1
ATOM 759 C C . VAL A 1 94 ? -12.347 1.674 6.012 1.00 91.75 94 VAL A C 1
ATOM 761 O O . VAL A 1 94 ? -13.374 1.386 6.628 1.00 91.75 94 VAL A O 1
ATOM 764 N N . PHE A 1 95 ? -11.133 1.425 6.501 1.00 89.75 95 PHE A N 1
ATOM 765 C CA . PHE A 1 95 ? -10.906 0.767 7.782 1.00 89.75 95 PHE A CA 1
ATOM 766 C C . PHE A 1 95 ? -11.528 1.552 8.942 1.00 89.75 95 PHE A C 1
ATOM 768 O O . PHE A 1 95 ? -12.216 0.975 9.782 1.00 89.75 95 PHE A O 1
ATOM 775 N N . SER A 1 96 ? -11.351 2.876 8.966 1.00 89.56 96 SER A N 1
ATOM 776 C CA . SER A 1 96 ? -11.922 3.743 10.004 1.00 89.56 96 SER A CA 1
ATOM 777 C C . SER A 1 96 ? -13.453 3.692 10.020 1.00 89.56 96 SER A C 1
ATOM 779 O O . SER A 1 96 ? -14.059 3.627 11.093 1.00 89.56 96 SER A O 1
ATOM 781 N N . VAL A 1 97 ? -14.090 3.659 8.844 1.00 93.31 97 VAL A N 1
ATOM 782 C CA . VAL A 1 97 ? -15.550 3.506 8.714 1.00 93.31 97 VAL A CA 1
ATOM 783 C C . VAL A 1 97 ? -16.009 2.144 9.238 1.00 93.31 97 VAL A C 1
ATOM 785 O O . VAL A 1 97 ? -16.966 2.077 10.012 1.00 93.31 97 VAL A O 1
ATOM 788 N N . VAL A 1 98 ? -15.311 1.062 8.876 1.00 90.50 98 VAL A N 1
ATOM 789 C CA . VAL A 1 98 ? -15.619 -0.296 9.354 1.00 90.50 98 VAL A CA 1
ATOM 790 C C . VAL A 1 98 ? -15.448 -0.397 10.871 1.00 90.50 98 VAL A C 1
ATOM 792 O O . VAL A 1 98 ? -16.316 -0.946 11.550 1.00 90.50 98 VAL A O 1
ATOM 795 N N . LEU A 1 99 ? -14.378 0.179 11.423 1.00 88.38 99 LEU A N 1
ATOM 796 C CA . LEU A 1 99 ? -14.126 0.201 12.862 1.00 88.38 99 LEU A CA 1
ATOM 797 C C . LEU A 1 99 ? -15.223 0.972 13.605 1.00 88.38 99 LEU A C 1
ATOM 799 O O . LEU A 1 99 ? -15.742 0.489 14.613 1.00 88.38 99 LEU A O 1
ATOM 803 N N . PHE A 1 100 ? -15.626 2.139 13.097 1.00 90.12 100 PHE A N 1
ATOM 804 C CA . PHE A 1 100 ? -16.723 2.913 13.675 1.00 90.12 100 PHE A CA 1
ATOM 805 C C . PHE A 1 100 ? -18.040 2.128 13.660 1.00 90.12 100 PHE A C 1
ATOM 807 O O . PHE A 1 100 ? -18.738 2.060 14.677 1.00 90.12 100 PHE A O 1
ATOM 814 N N . TRP A 1 101 ? -18.359 1.485 12.534 1.00 91.88 101 TRP A N 1
ATOM 815 C CA . TRP A 1 101 ? -19.544 0.642 12.404 1.00 91.88 101 TRP A CA 1
ATOM 816 C C . TRP A 1 101 ? -19.518 -0.539 13.382 1.00 91.88 101 TRP A C 1
ATOM 818 O O . TRP A 1 101 ? -20.510 -0.807 14.064 1.00 91.88 101 TRP A O 1
ATOM 828 N N . PHE A 1 102 ? -18.366 -1.191 13.535 1.00 86.00 102 PHE A N 1
ATOM 829 C CA . PHE A 1 102 ? -18.182 -2.283 14.486 1.00 86.00 102 PHE A CA 1
ATOM 830 C C . PHE A 1 102 ? -18.384 -1.825 15.940 1.00 86.00 102 PHE A C 1
ATOM 832 O O . PHE A 1 102 ? -19.126 -2.456 16.695 1.00 86.00 102 PHE A O 1
ATOM 839 N N . ILE A 1 103 ? -17.800 -0.685 16.329 1.00 85.62 103 ILE A N 1
ATOM 840 C CA . ILE A 1 103 ? -17.993 -0.085 17.661 1.00 85.62 103 ILE A CA 1
ATOM 841 C C . ILE A 1 103 ? -19.473 0.237 17.903 1.00 85.62 103 ILE A C 1
ATOM 843 O O . ILE A 1 103 ? -19.995 -0.022 18.991 1.00 85.62 103 ILE A O 1
ATOM 847 N N . TYR A 1 104 ? -20.162 0.782 16.899 1.00 87.69 104 TYR A N 1
ATOM 848 C CA . TYR A 1 104 ? -21.589 1.07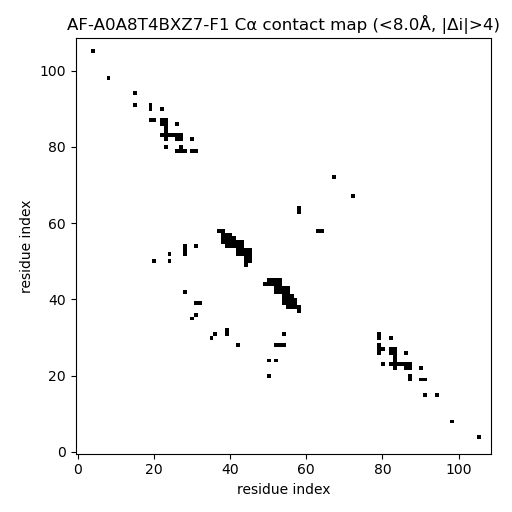9 16.978 1.00 87.69 104 TYR A CA 1
ATOM 849 C C . TYR A 1 104 ? -22.430 -0.184 17.213 1.00 87.69 104 TYR A C 1
ATOM 851 O O . TYR A 1 104 ? -23.284 -0.194 18.103 1.00 87.69 104 TYR A O 1
ATOM 859 N N . LEU A 1 105 ? -22.161 -1.267 16.476 1.00 87.19 105 LEU A N 1
ATOM 860 C CA . LEU A 1 105 ? -22.851 -2.548 16.655 1.00 87.19 105 LEU A CA 1
ATOM 861 C C . LEU A 1 105 ? -22.615 -3.146 18.045 1.00 87.19 105 LEU A C 1
ATOM 863 O O . LEU A 1 105 ? -23.552 -3.659 18.654 1.00 87.19 105 LEU A O 1
ATOM 867 N N . MET A 1 106 ? -21.393 -3.046 18.574 1.00 82.62 106 MET A N 1
ATOM 868 C CA . MET A 1 106 ? -21.084 -3.537 19.918 1.00 82.62 106 MET A CA 1
ATOM 869 C C . MET A 1 106 ? -21.752 -2.730 21.032 1.00 82.62 106 MET A C 1
ATOM 871 O O . MET A 1 106 ? -22.021 -3.291 22.084 1.00 82.6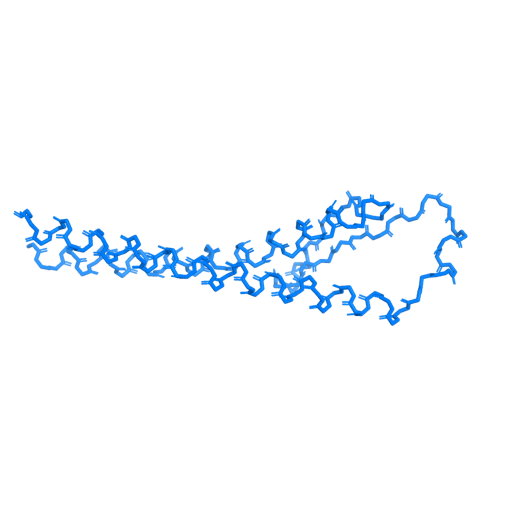2 106 MET A O 1
ATOM 875 N N . LYS A 1 107 ? -22.035 -1.436 20.828 1.00 78.69 107 LYS A N 1
ATOM 876 C CA . LYS A 1 107 ? -22.793 -0.622 21.797 1.00 78.69 107 LYS A CA 1
ATOM 877 C C . LYS A 1 107 ? -24.287 -0.947 21.833 1.00 78.69 107 LYS A C 1
ATOM 879 O O . LYS A 1 107 ? -24.941 -0.617 22.815 1.00 78.69 107 LYS A O 1
ATOM 884 N N . LYS A 1 108 ? -24.834 -1.509 20.751 1.00 75.69 108 LYS A N 1
ATOM 885 C CA . LYS A 1 108 ? -26.251 -1.891 20.654 1.00 75.69 108 LYS A CA 1
ATOM 886 C C . LYS A 1 108 ? -26.566 -3.252 21.286 1.00 75.69 108 LYS A C 1
ATOM 888 O O . LYS A 1 108 ? -27.745 -3.546 21.463 1.00 75.69 108 LYS A O 1
ATOM 893 N N . LYS A 1 109 ? -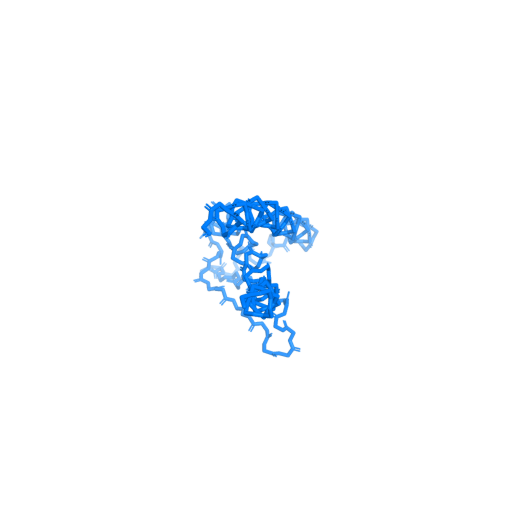25.548 -4.065 21.576 1.00 59.59 109 LYS A N 1
ATOM 894 C CA . LYS A 1 109 ? -25.658 -5.325 22.321 1.00 59.59 109 LYS A CA 1
ATOM 895 C C . LYS A 1 109 ? -25.371 -5.094 23.799 1.00 59.59 109 LYS A C 1
ATOM 897 O O . LYS A 1 109 ? -26.025 -5.779 24.608 1.00 59.59 109 LYS A O 1
#